Protein AF-A0A1A7XGL4-F1 (afdb_monomer)

pLDDT: mean 87.54, std 9.04, range [62.22, 96.94]

Organism: NCBI:txid60296

Structure (mmCIF, N/CA/C/O backbone):
data_AF-A0A1A7XGL4-F1
#
_entry.id   AF-A0A1A7XGL4-F1
#
loop_
_atom_site.group_PDB
_atom_site.id
_atom_site.type_symbol
_atom_site.label_atom_id
_atom_site.label_alt_id
_atom_site.label_comp_id
_atom_site.label_asym_id
_atom_site.label_entity_id
_atom_site.label_seq_id
_atom_site.pdbx_PDB_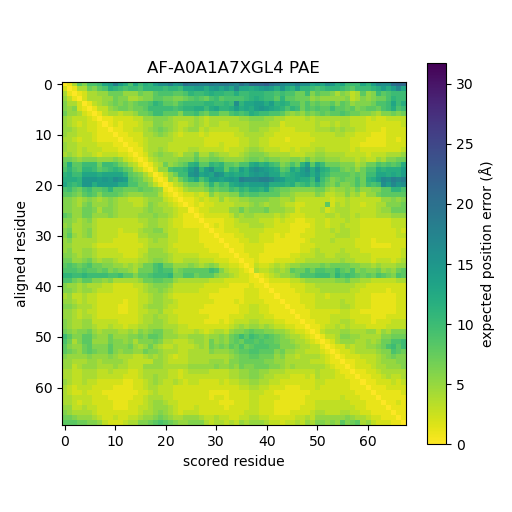ins_code
_atom_site.Cartn_x
_atom_site.Cartn_y
_atom_site.Cartn_z
_atom_site.occupancy
_atom_site.B_iso_or_equiv
_atom_site.auth_seq_id
_atom_site.auth_comp_id
_atom_site.auth_asym_id
_atom_site.auth_atom_id
_atom_site.pdbx_PDB_model_num
ATOM 1 N N . ASN A 1 1 ? 6.764 0.705 15.236 1.00 62.22 1 ASN A N 1
ATOM 2 C CA . ASN A 1 1 ? 7.294 1.461 14.079 1.00 62.22 1 ASN A CA 1
ATOM 3 C C . ASN A 1 1 ? 7.756 2.844 14.535 1.00 62.22 1 ASN A C 1
ATOM 5 O O . ASN A 1 1 ? 6.933 3.575 15.070 1.00 62.22 1 ASN A O 1
ATOM 9 N N . LYS A 1 2 ? 9.045 3.193 14.401 1.00 72.88 2 LYS A N 1
ATOM 10 C CA . LYS A 1 2 ? 9.589 4.474 14.907 1.00 72.88 2 LYS A CA 1
ATOM 11 C C . LYS A 1 2 ? 9.204 5.697 14.062 1.00 72.88 2 LYS A C 1
ATOM 13 O O . LYS A 1 2 ? 9.245 6.809 14.567 1.00 72.88 2 LYS A O 1
ATOM 18 N N . TYR A 1 3 ? 8.814 5.489 12.802 1.00 74.75 3 TYR A N 1
ATOM 19 C CA . TYR A 1 3 ? 8.582 6.570 11.837 1.00 74.75 3 TYR A CA 1
ATOM 20 C C . TYR A 1 3 ? 7.186 7.201 11.951 1.00 74.75 3 TYR A C 1
ATOM 22 O O . TYR A 1 3 ? 7.046 8.410 11.789 1.00 74.75 3 TYR A O 1
ATOM 30 N N . PHE A 1 4 ? 6.166 6.400 12.277 1.00 78.75 4 PHE A N 1
ATOM 31 C CA . PHE A 1 4 ? 4.755 6.820 12.248 1.00 78.75 4 PHE A CA 1
ATOM 32 C C . PHE A 1 4 ? 3.997 6.573 13.563 1.00 78.75 4 PHE A C 1
ATOM 34 O O . PHE A 1 4 ? 2.772 6.473 13.571 1.00 78.75 4 PHE A O 1
ATOM 41 N N . ARG A 1 5 ? 4.703 6.445 14.695 1.00 78.62 5 ARG A N 1
ATOM 42 C CA . ARG A 1 5 ? 4.085 6.151 16.001 1.00 78.62 5 ARG A CA 1
ATOM 43 C C . ARG A 1 5 ? 3.044 7.222 16.366 1.00 78.62 5 ARG A C 1
ATOM 45 O O . ARG A 1 5 ? 3.415 8.370 16.581 1.00 78.62 5 ARG A O 1
ATOM 52 N N . GLY A 1 6 ? 1.765 6.837 16.417 1.00 79.81 6 GLY A N 1
ATOM 53 C CA . GLY A 1 6 ? 0.642 7.735 16.731 1.00 79.81 6 GLY A CA 1
ATOM 54 C C . GLY A 1 6 ? 0.313 8.771 15.648 1.00 79.81 6 GLY A C 1
ATOM 55 O O . GLY A 1 6 ? -0.370 9.744 15.939 1.00 79.81 6 GLY A O 1
ATOM 56 N N . ARG A 1 7 ? 0.832 8.607 14.421 1.00 84.75 7 ARG A N 1
ATOM 57 C CA . ARG A 1 7 ? 0.680 9.580 13.321 1.00 84.75 7 ARG A CA 1
ATOM 58 C C . ARG A 1 7 ? -0.053 9.037 12.093 1.00 84.75 7 ARG A C 1
ATOM 60 O O . ARG A 1 7 ? -0.192 9.780 11.130 1.00 84.75 7 ARG A O 1
ATOM 67 N N . VAL A 1 8 ? -0.469 7.772 12.119 1.00 89.62 8 VAL A N 1
ATOM 68 C CA . VAL A 1 8 ? -1.302 7.166 11.070 1.00 89.62 8 VAL A CA 1
ATOM 69 C C . VAL A 1 8 ? -2.757 7.462 11.410 1.00 89.62 8 VAL A C 1
ATOM 71 O O . VAL A 1 8 ? -3.181 7.180 12.532 1.00 89.62 8 VAL A O 1
ATOM 74 N N . ARG A 1 9 ? -3.487 8.068 10.476 1.00 91.75 9 ARG A N 1
ATOM 75 C CA . ARG A 1 9 ? -4.914 8.375 10.638 1.00 91.75 9 ARG A CA 1
ATOM 76 C C . ARG A 1 9 ? -5.767 7.117 10.467 1.00 91.75 9 ARG A C 1
ATOM 78 O O . ARG A 1 9 ? -5.307 6.116 9.931 1.00 91.75 9 ARG A O 1
ATOM 85 N N . GLU A 1 10 ? -7.026 7.172 10.892 1.00 92.38 10 GLU A N 1
ATOM 86 C CA . GLU A 1 10 ? -7.963 6.042 10.754 1.00 92.38 10 GLU A CA 1
ATOM 87 C C . GLU A 1 10 ? -8.215 5.662 9.287 1.00 92.38 10 GLU A C 1
ATOM 89 O O . GLU A 1 10 ? -8.312 4.481 8.951 1.00 92.38 10 GLU A O 1
ATOM 94 N N . ASN A 1 11 ? -8.233 6.662 8.401 1.00 94.31 11 ASN A N 1
ATOM 95 C CA . ASN A 1 11 ? -8.362 6.487 6.957 1.00 94.31 11 ASN A CA 1
ATOM 96 C C . ASN A 1 11 ? -7.048 6.126 6.248 1.00 94.31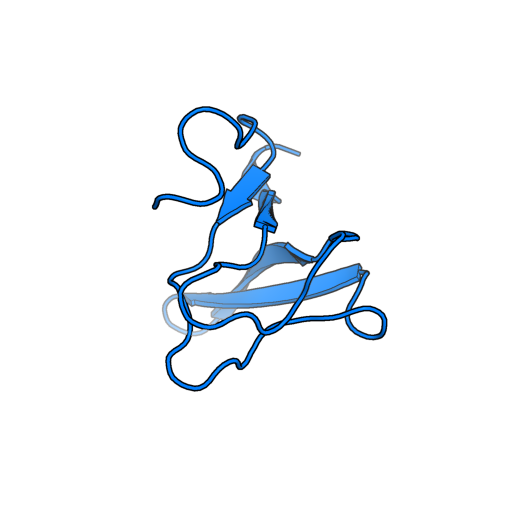 11 ASN A C 1
ATOM 98 O O . ASN A 1 11 ? -6.984 6.104 5.019 1.00 94.31 11 ASN A O 1
ATOM 102 N N . GLU A 1 12 ? -5.995 5.844 7.008 1.00 94.56 12 GLU A N 1
ATOM 103 C CA . GLU A 1 12 ? -4.686 5.452 6.511 1.00 94.56 12 GLU A CA 1
ATOM 104 C C . GLU A 1 12 ? -4.305 4.069 7.057 1.00 94.56 12 GLU A C 1
ATOM 106 O O . GLU A 1 12 ? -4.822 3.562 8.059 1.00 94.56 12 GLU A O 1
ATOM 111 N N . MET A 1 13 ? -3.362 3.427 6.381 1.00 92.88 13 MET A N 1
ATOM 112 C CA . MET A 1 13 ? -2.772 2.168 6.812 1.00 92.88 13 MET A CA 1
ATOM 113 C C . MET A 1 13 ? -1.299 2.112 6.434 1.00 92.88 13 MET A C 1
ATOM 115 O O . ME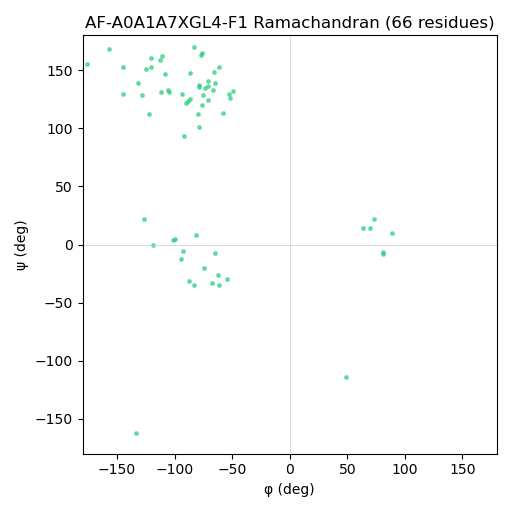T A 1 13 ? -0.863 2.739 5.472 1.00 92.88 13 MET A O 1
ATOM 119 N N . CYS A 1 14 ? -0.519 1.354 7.198 1.00 88.75 14 CYS A N 1
ATOM 120 C CA . CYS A 1 14 ? 0.883 1.105 6.894 1.00 88.75 14 CYS A CA 1
ATOM 121 C C . CYS A 1 14 ? 1.085 -0.332 6.416 1.00 88.75 14 CYS A C 1
ATOM 123 O O . CYS A 1 14 ? 0.419 -1.254 6.885 1.00 88.75 14 CYS A O 1
ATOM 125 N N . THR A 1 15 ? 2.038 -0.529 5.508 1.00 85.81 15 THR A N 1
ATOM 126 C CA . THR A 1 15 ? 2.545 -1.871 5.199 1.00 85.81 15 THR A CA 1
ATOM 127 C C . THR A 1 15 ? 3.613 -2.275 6.204 1.00 85.81 15 THR A C 1
ATOM 129 O O . THR A 1 15 ? 4.123 -1.455 6.976 1.00 85.81 15 THR A O 1
ATOM 132 N N . ASN A 1 16 ? 4.014 -3.545 6.170 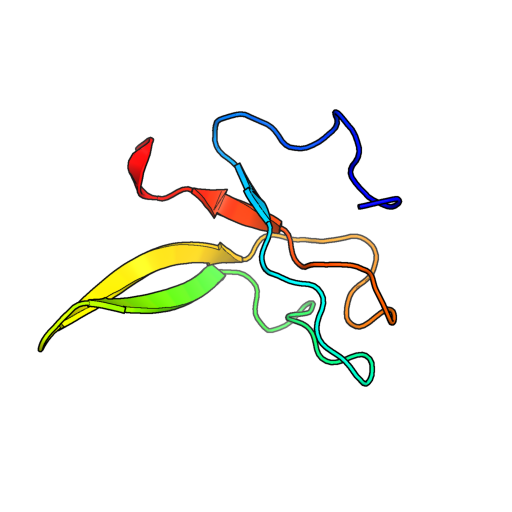1.00 79.88 16 ASN A N 1
ATOM 133 C CA . ASN A 1 16 ? 5.244 -3.928 6.841 1.00 79.88 16 ASN A CA 1
ATOM 134 C C . ASN A 1 16 ? 6.439 -3.176 6.224 1.00 79.88 16 ASN A C 1
ATOM 136 O O . ASN A 1 16 ? 6.402 -2.760 5.060 1.00 79.88 16 ASN A O 1
ATOM 140 N N . SER A 1 17 ? 7.488 -2.970 7.016 1.00 70.56 17 SER A N 1
ATOM 141 C CA . SER A 1 17 ? 8.711 -2.345 6.522 1.00 70.56 17 SER A CA 1
ATOM 142 C C . SER A 1 17 ? 9.430 -3.322 5.596 1.00 70.56 17 SER A C 1
ATOM 144 O O . SER A 1 17 ? 9.756 -4.435 6.005 1.00 70.56 17 SER A O 1
ATOM 146 N N . PHE A 1 18 ? 9.709 -2.911 4.363 1.00 68.62 18 PHE A N 1
ATOM 147 C CA . PHE A 1 18 ? 10.461 -3.746 3.434 1.00 68.62 18 PHE A CA 1
ATOM 148 C C . PHE A 1 18 ? 11.941 -3.786 3.839 1.00 68.62 18 PHE A C 1
ATOM 150 O O . PHE A 1 18 ? 12.558 -2.758 4.149 1.00 68.62 18 PHE A O 1
ATOM 157 N N . HIS A 1 19 ? 12.526 -4.982 3.836 1.00 64.50 19 HIS A N 1
ATOM 158 C CA . HIS A 1 19 ? 13.972 -5.139 3.940 1.00 64.50 19 HIS A CA 1
ATOM 159 C C . HIS A 1 19 ? 14.633 -4.668 2.634 1.00 64.50 19 HIS A C 1
ATOM 161 O O . HIS A 1 19 ? 14.106 -4.896 1.550 1.00 64.50 19 HIS A O 1
ATOM 167 N N . GLY A 1 20 ? 15.776 -3.983 2.735 1.00 66.50 20 GLY A N 1
ATOM 168 C CA . GLY A 1 20 ? 16.554 -3.555 1.562 1.00 66.50 20 GLY A CA 1
ATOM 169 C C . GLY A 1 20 ? 16.196 -2.187 0.970 1.00 66.50 20 GLY A C 1
ATOM 170 O O . GLY A 1 20 ? 16.694 -1.859 -0.097 1.00 66.50 20 GLY A O 1
ATOM 171 N N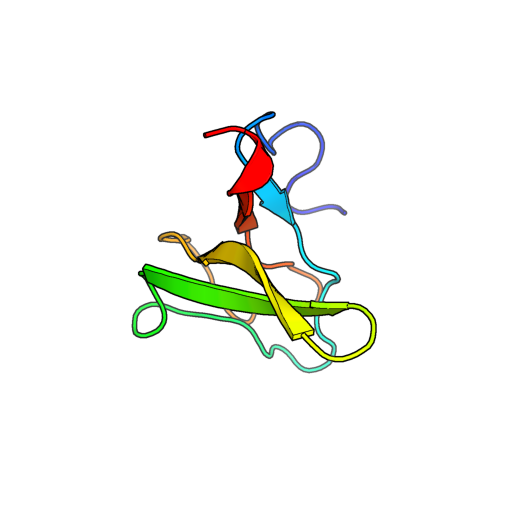 . GLY A 1 21 ? 15.372 -1.374 1.642 1.00 67.38 21 GLY A N 1
ATOM 172 C CA . GLY A 1 21 ? 15.056 -0.019 1.162 1.00 67.38 21 GLY A CA 1
ATOM 173 C C . GLY A 1 21 ? 14.119 0.013 -0.050 1.00 67.38 21 GLY A C 1
ATOM 174 O O . GLY A 1 21 ? 14.071 0.990 -0.789 1.00 67.38 21 GLY A O 1
ATOM 175 N N . VAL A 1 22 ? 13.357 -1.059 -0.258 1.00 76.25 22 VAL A N 1
ATOM 176 C CA . VAL A 1 22 ? 12.315 -1.108 -1.284 1.00 76.25 22 VAL A CA 1
ATOM 177 C C . VAL A 1 22 ? 11.075 -0.380 -0.767 1.00 76.25 22 VAL A C 1
ATOM 179 O O . VAL A 1 22 ? 10.675 -0.538 0.384 1.00 76.25 22 VAL A O 1
ATOM 182 N N . GLY A 1 23 ? 10.449 0.445 -1.592 1.00 81.88 23 GLY A N 1
ATOM 183 C CA . GLY A 1 23 ? 9.203 1.098 -1.222 1.00 81.88 23 GLY A CA 1
ATOM 184 C C . GLY A 1 23 ? 8.629 1.912 -2.364 1.00 81.88 23 GLY A C 1
ATOM 185 O O . GLY A 1 23 ? 9.372 2.350 -3.237 1.00 81.88 23 GLY A O 1
ATOM 186 N N . ALA A 1 24 ? 7.313 2.107 -2.331 1.00 86.88 24 ALA A N 1
ATOM 187 C CA . ALA A 1 24 ? 6.626 2.930 -3.307 1.00 86.88 24 ALA A CA 1
ATOM 188 C C . ALA A 1 24 ? 7.087 4.391 -3.190 1.00 86.88 24 ALA A C 1
ATOM 190 O O . ALA A 1 24 ? 7.295 4.904 -2.085 1.00 86.88 24 ALA A O 1
ATOM 191 N N . CYS A 1 25 ? 7.279 5.048 -4.327 1.00 88.31 25 CYS A N 1
ATOM 192 C CA . CYS A 1 25 ? 7.831 6.392 -4.406 1.00 88.31 25 CYS A CA 1
ATOM 193 C C . CYS A 1 25 ? 7.019 7.291 -5.351 1.00 88.31 25 CYS A C 1
ATOM 195 O O . CYS A 1 25 ? 5.865 7.012 -5.661 1.00 88.31 25 CYS A O 1
ATOM 197 N N . GLU A 1 26 ? 7.612 8.402 -5.791 1.00 88.75 26 GLU A N 1
ATOM 198 C CA . GLU A 1 26 ? 6.937 9.501 -6.492 1.00 88.75 26 GLU A CA 1
ATOM 199 C C . GLU A 1 26 ? 6.146 9.103 -7.736 1.00 88.75 26 GLU A C 1
ATOM 201 O O . GLU A 1 26 ? 5.142 9.730 -8.062 1.00 88.75 26 GLU A O 1
ATOM 206 N N . ARG A 1 27 ? 6.579 8.049 -8.423 1.00 90.56 27 ARG A N 1
ATOM 207 C CA . ARG A 1 27 ? 5.935 7.569 -9.649 1.00 90.56 27 ARG A CA 1
ATOM 208 C C . ARG A 1 27 ? 4.893 6.484 -9.413 1.00 90.56 27 ARG A C 1
ATOM 210 O O . ARG A 1 27 ? 4.214 6.106 -10.358 1.00 90.56 27 ARG A O 1
ATOM 217 N N . ASP A 1 28 ? 4.756 6.022 -8.175 1.00 92.12 28 ASP A N 1
ATOM 218 C CA . ASP A 1 28 ? 3.795 4.987 -7.815 1.00 92.12 28 ASP A CA 1
ATOM 219 C C . ASP A 1 28 ? 2.481 5.580 -7.302 1.00 92.12 28 ASP A C 1
ATOM 221 O O . ASP A 1 28 ? 1.511 4.845 -7.183 1.00 92.12 28 ASP A O 1
ATOM 225 N N . TYR A 1 29 ? 2.422 6.885 -6.994 1.00 92.94 29 TYR A N 1
ATOM 226 C CA . TYR A 1 29 ? 1.243 7.569 -6.437 1.00 92.94 29 TYR A CA 1
ATOM 227 C C . TYR A 1 29 ? -0.045 7.277 -7.212 1.00 92.94 29 TYR A C 1
ATOM 229 O O . TYR A 1 29 ? -0.084 7.355 -8.436 1.00 92.94 29 TYR A O 1
ATOM 237 N N . GLY A 1 30 ? -1.112 6.944 -6.481 1.00 94.69 30 GLY A N 1
ATOM 238 C CA 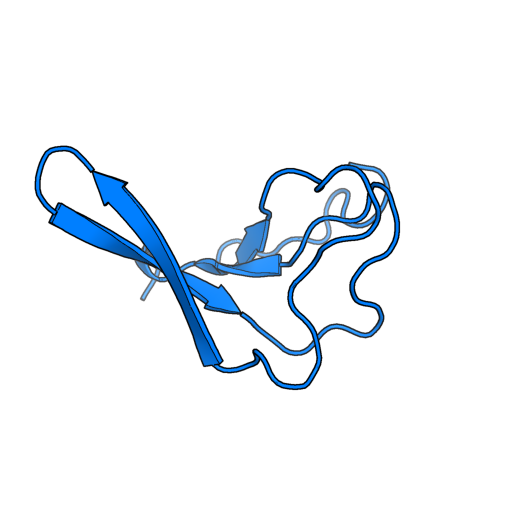. GLY A 1 30 ? -2.367 6.461 -7.069 1.00 94.69 30 GLY A CA 1
ATOM 239 C C . GLY A 1 30 ? -2.359 4.970 -7.430 1.00 94.69 30 GLY A C 1
ATOM 240 O O . GLY A 1 30 ? -3.407 4.413 -7.747 1.00 94.69 30 GLY A O 1
ATOM 241 N N . GLY A 1 31 ? -1.207 4.308 -7.342 1.00 94.94 31 GLY A N 1
ATOM 242 C CA . GLY A 1 31 ? -1.056 2.877 -7.553 1.00 94.94 31 GLY A CA 1
ATOM 243 C C . GLY A 1 31 ? -1.767 2.029 -6.487 1.00 94.94 31 GLY A C 1
ATOM 244 O O . GLY A 1 31 ? -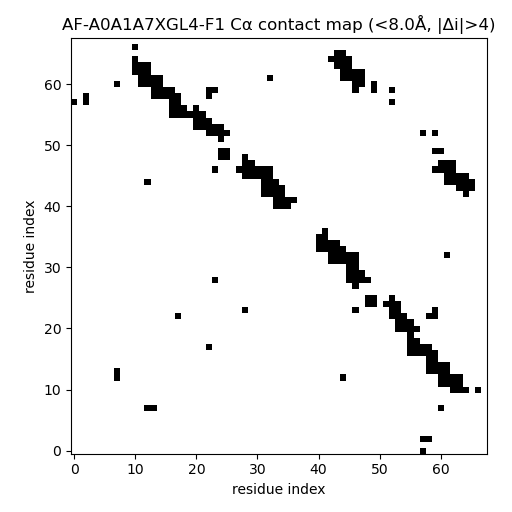1.877 2.441 -5.322 1.00 94.94 31 GLY A O 1
ATOM 245 N N . PRO A 1 32 ? -2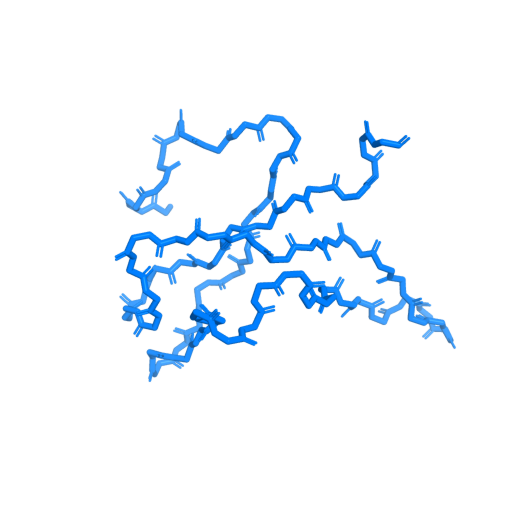.249 0.833 -6.870 1.00 95.62 32 PRO A N 1
ATOM 246 C CA . PRO A 1 32 ? -3.012 -0.033 -5.986 1.00 95.62 32 PRO A CA 1
ATOM 247 C C . PRO A 1 32 ? -2.110 -0.804 -5.014 1.00 95.62 32 PRO A C 1
ATOM 249 O O . PRO A 1 32 ? -1.106 -1.400 -5.403 1.00 95.62 32 PRO A O 1
ATOM 252 N N . LEU A 1 33 ? -2.529 -0.876 -3.753 1.00 94.31 33 LEU A N 1
ATOM 253 C CA . LEU A 1 33 ? -2.129 -1.928 -2.826 1.00 94.31 33 LEU A CA 1
ATOM 254 C C . LEU A 1 33 ? -3.158 -3.051 -2.922 1.00 94.31 33 LEU A C 1
ATOM 256 O O . LEU A 1 33 ? -4.203 -3.008 -2.271 1.00 94.31 33 LEU A O 1
ATOM 260 N N . ALA A 1 34 ? -2.866 -4.029 -3.774 1.00 94.62 34 ALA A N 1
ATOM 261 C CA . ALA A 1 34 ? -3.708 -5.199 -3.953 1.00 94.62 34 ALA A CA 1
ATOM 262 C C . ALA A 1 34 ? -3.229 -6.341 -3.047 1.00 94.62 34 ALA A C 1
ATOM 264 O O . ALA A 1 34 ? -2.051 -6.702 -3.064 1.00 94.62 34 ALA A O 1
ATOM 265 N N . CYS A 1 35 ? -4.149 -6.927 -2.287 1.00 93.19 35 CYS A N 1
ATOM 266 C CA . CYS A 1 35 ? -3.907 -8.120 -1.485 1.00 93.19 35 CYS A CA 1
ATOM 267 C C . CYS A 1 35 ? -4.698 -9.286 -2.073 1.00 93.19 35 CYS A C 1
ATOM 269 O O . CYS A 1 35 ? -5.889 -9.159 -2.356 1.00 93.19 35 CYS A O 1
ATOM 271 N N . GLN A 1 36 ? -4.039 -10.427 -2.265 1.00 95.44 36 GLN A N 1
ATOM 272 C CA . GLN A 1 36 ? -4.721 -11.632 -2.715 1.00 95.44 36 GLN A CA 1
ATOM 273 C C . GLN A 1 36 ? -5.497 -12.234 -1.541 1.00 95.44 36 GLN A C 1
ATOM 275 O O . GLN A 1 36 ? -4.910 -12.576 -0.514 1.00 95.44 36 GLN A O 1
ATOM 280 N N . ASN A 1 37 ? -6.814 -12.343 -1.695 1.00 93.69 37 ASN A N 1
ATOM 281 C CA . ASN A 1 37 ? -7.699 -12.967 -0.726 1.00 93.69 37 ASN A CA 1
ATOM 282 C C . ASN A 1 37 ? -8.443 -14.117 -1.409 1.00 93.69 37 ASN A C 1
ATOM 284 O O . ASN A 1 37 ? -9.251 -13.889 -2.312 1.00 93.69 37 ASN A O 1
ATOM 288 N N . ALA A 1 38 ? -8.130 -15.348 -0.994 1.00 92.19 38 ALA A N 1
ATOM 289 C CA . ALA A 1 38 ? -8.509 -16.567 -1.704 1.00 92.19 38 ALA A CA 1
ATOM 290 C C . ALA A 1 38 ? -8.157 -16.468 -3.204 1.00 92.19 38 ALA A C 1
ATOM 292 O O . ALA A 1 38 ? -6.980 -16.353 -3.553 1.00 92.19 38 ALA A O 1
ATOM 293 N N . ASP A 1 39 ? -9.167 -16.447 -4.073 1.00 95.00 39 ASP A N 1
ATOM 294 C CA . ASP A 1 39 ? -9.004 -16.485 -5.529 1.00 95.00 39 ASP A CA 1
ATOM 295 C C . ASP A 1 39 ? -9.107 -15.102 -6.200 1.00 95.00 39 ASP A C 1
ATOM 297 O O . ASP A 1 39 ? -9.049 -15.000 -7.425 1.00 95.00 39 ASP A O 1
ATOM 301 N N . CYS A 1 40 ? -9.237 -14.023 -5.420 1.00 96.94 40 CYS A N 1
ATOM 302 C CA . CYS A 1 40 ? -9.430 -12.667 -5.935 1.00 96.94 40 CYS A CA 1
ATOM 303 C C . CYS A 1 40 ? -8.380 -11.686 -5.405 1.00 96.94 40 CYS A C 1
ATOM 305 O O . CYS A 1 40 ? -7.889 -11.798 -4.281 1.00 96.94 40 CYS A O 1
ATOM 307 N N . TRP A 1 41 ? -8.076 -10.664 -6.205 1.00 96.75 41 TRP A N 1
ATOM 308 C CA . TRP A 1 41 ? -7.304 -9.507 -5.759 1.00 96.75 41 TRP A CA 1
ATOM 309 C C . TRP A 1 41 ? -8.243 -8.454 -5.184 1.00 96.75 41 TRP A C 1
ATOM 311 O O . TRP A 1 41 ? -9.155 -7.990 -5.866 1.00 96.75 41 TRP A O 1
ATOM 321 N N . VAL A 1 42 ? -8.004 -8.069 -3.935 1.00 96.38 42 VAL A N 1
ATOM 322 C CA . VAL A 1 42 ? -8.761 -7.031 -3.236 1.00 96.38 42 VAL A CA 1
ATOM 323 C C . VAL A 1 42 ? -7.914 -5.770 -3.169 1.00 96.38 42 VAL A C 1
ATOM 325 O O . VAL A 1 42 ? -6.743 -5.817 -2.793 1.00 96.38 42 VAL A O 1
ATOM 328 N N . LEU A 1 43 ? -8.501 -4.635 -3.545 1.00 96.69 43 LEU A N 1
ATOM 329 C CA . LEU A 1 43 ? -7.869 -3.331 -3.397 1.00 96.69 43 LEU A CA 1
ATOM 330 C C . LEU A 1 43 ? -7.997 -2.868 -1.941 1.00 96.69 43 LEU A C 1
ATOM 332 O O . LEU A 1 43 ? -9.041 -2.369 -1.533 1.00 96.69 43 LEU A O 1
ATOM 336 N N . GLU A 1 44 ? -6.928 -3.020 -1.167 1.00 96.19 44 GLU A N 1
ATOM 337 C CA . GLU A 1 44 ? -6.903 -2.653 0.255 1.00 96.19 44 GLU A CA 1
ATOM 338 C C . GLU A 1 44 ? -6.508 -1.188 0.464 1.00 96.19 44 GLU A C 1
ATOM 340 O O . GLU A 1 44 ? -6.950 -0.529 1.410 1.00 96.19 44 GLU A O 1
ATOM 345 N N . GLY A 1 45 ? -5.673 -0.653 -0.429 1.00 96.44 45 GLY A N 1
ATOM 346 C CA . GLY A 1 45 ? -5.176 0.705 -0.289 1.00 96.44 45 GLY A CA 1
ATOM 347 C C . GLY A 1 45 ? -4.702 1.358 -1.575 1.00 96.44 45 GLY A C 1
ATOM 348 O O . GLY A 1 45 ? -4.513 0.708 -2.600 1.00 96.44 45 GLY A O 1
ATOM 349 N N . VAL A 1 46 ? -4.479 2.666 -1.496 1.00 96.50 46 VAL A N 1
ATOM 350 C CA . VAL A 1 46 ? -3.919 3.476 -2.585 1.00 96.50 46 VAL A CA 1
ATOM 351 C C . VAL A 1 46 ? -2.739 4.274 -2.050 1.00 96.50 46 VAL A C 1
ATOM 353 O O . VAL A 1 46 ? -2.841 4.916 -1.001 1.00 96.50 46 VAL A O 1
ATOM 356 N N . ILE A 1 47 ? -1.597 4.202 -2.734 1.00 94.69 47 ILE A N 1
ATOM 357 C CA . ILE A 1 47 ? -0.374 4.874 -2.280 1.00 94.69 47 ILE A CA 1
ATOM 358 C C . ILE A 1 47 ? -0.489 6.387 -2.441 1.00 94.69 47 ILE A C 1
ATOM 360 O O . ILE A 1 47 ? -0.938 6.899 -3.470 1.00 94.69 47 ILE A O 1
ATOM 364 N N . ILE A 1 48 ? -0.041 7.099 -1.410 1.00 92.31 48 ILE A N 1
ATOM 365 C CA . ILE A 1 48 ? -0.064 8.559 -1.340 1.00 92.31 48 ILE A CA 1
ATOM 366 C C . ILE A 1 48 ? 1.330 9.170 -1.396 1.00 92.31 48 ILE A C 1
ATOM 368 O O . ILE A 1 48 ? 2.318 8.498 -1.090 1.00 92.31 48 ILE A O 1
ATOM 372 N N . PRO A 1 49 ? 1.414 10.475 -1.708 1.00 91.19 49 PRO A N 1
ATOM 373 C CA . PRO A 1 49 ? 2.640 11.233 -1.575 1.00 91.19 49 PRO A CA 1
ATOM 374 C C . PRO A 1 49 ? 3.285 11.138 -0.192 1.00 91.19 49 PRO A C 1
ATOM 376 O O . PRO A 1 49 ? 2.656 11.396 0.834 1.00 91.19 49 PRO A O 1
ATOM 379 N N . MET A 1 50 ? 4.578 10.816 -0.167 1.00 84.62 50 MET A N 1
ATOM 380 C CA . MET A 1 50 ? 5.372 10.693 1.056 1.00 84.62 50 MET A CA 1
ATOM 381 C C . MET A 1 50 ? 6.683 11.460 0.913 1.00 84.62 50 MET A C 1
ATOM 383 O O . MET A 1 50 ? 7.351 11.377 -0.109 1.00 84.62 50 MET A O 1
ATOM 387 N N . ARG A 1 51 ? 7.101 12.162 1.976 1.00 80.44 51 ARG A N 1
ATOM 388 C CA . ARG A 1 51 ? 8.333 12.981 1.969 1.00 80.44 51 ARG A CA 1
ATOM 389 C C . ARG A 1 51 ? 9.623 12.184 1.748 1.00 80.44 51 ARG A C 1
ATOM 391 O O . ARG A 1 51 ? 10.631 12.762 1.365 1.00 80.44 51 ARG A O 1
ATOM 398 N N . ARG A 1 52 ? 9.627 10.899 2.106 1.00 81.00 52 ARG A N 1
ATOM 399 C CA . ARG A 1 52 ? 10.752 9.973 1.923 1.00 81.00 52 ARG A CA 1
ATOM 400 C C . ARG A 1 52 ? 10.195 8.593 1.604 1.00 81.00 52 ARG A C 1
ATOM 402 O O . ARG A 1 52 ? 9.350 8.111 2.360 1.00 81.00 52 ARG A O 1
ATOM 409 N N . CYS A 1 53 ? 10.698 7.985 0.537 1.00 83.75 53 CYS A N 1
ATOM 410 C CA . CYS A 1 53 ? 10.404 6.621 0.107 1.00 83.75 53 CYS A CA 1
ATOM 411 C C . CYS A 1 53 ? 11.662 5.745 0.251 1.00 83.75 53 CYS A C 1
ATOM 413 O O . CYS A 1 53 ? 12.774 6.269 0.336 1.00 83.75 53 CYS A O 1
ATOM 415 N N . GLY A 1 54 ? 11.499 4.422 0.323 1.00 78.81 54 GLY A N 1
ATOM 416 C CA . GLY A 1 54 ? 12.620 3.470 0.266 1.00 78.81 54 GLY A CA 1
ATOM 417 C C . GLY A 1 54 ? 13.636 3.543 1.417 1.00 78.81 54 GLY A C 1
ATOM 418 O O . GLY A 1 54 ? 14.727 2.985 1.329 1.00 78.81 54 GLY A O 1
ATOM 419 N N . HIS A 1 55 ? 13.324 4.221 2.526 1.00 84.00 55 HIS A N 1
ATOM 420 C CA . HIS A 1 55 ? 14.229 4.239 3.672 1.00 84.00 55 HIS A CA 1
ATOM 421 C C . HIS A 1 55 ? 14.157 2.895 4.416 1.00 84.00 55 HIS A C 1
ATOM 423 O O . HIS A 1 55 ? 13.064 2.493 4.826 1.00 84.00 55 HIS A O 1
ATOM 429 N N . PRO A 1 56 ? 15.290 2.219 4.691 1.00 83.75 56 PRO A N 1
ATOM 430 C CA . PRO A 1 56 ? 15.290 0.968 5.440 1.00 83.75 56 PRO A CA 1
ATOM 431 C C . PRO A 1 56 ? 14.533 1.096 6.765 1.00 83.75 56 PRO A C 1
ATOM 433 O O . PRO A 1 56 ? 14.790 2.002 7.565 1.00 83.75 56 PRO A O 1
ATOM 436 N N . GLY A 1 57 ? 13.568 0.203 6.984 1.00 81.12 57 GLY A N 1
ATOM 437 C CA . GLY A 1 57 ? 12.739 0.187 8.189 1.00 81.12 57 GLY A CA 1
ATOM 438 C C . GLY A 1 57 ? 11.573 1.184 8.204 1.00 81.12 57 GLY A C 1
ATOM 439 O O . GLY A 1 57 ? 10.756 1.105 9.126 1.00 81.12 57 GLY A O 1
ATOM 440 N N . GLN A 1 58 ? 11.454 2.081 7.221 1.00 85.56 58 GLN A N 1
ATOM 441 C CA . GLN A 1 58 ? 10.306 2.976 7.070 1.00 85.56 58 GLN A CA 1
ATOM 442 C C . GLN A 1 58 ? 9.238 2.296 6.196 1.00 85.56 58 GLN A C 1
ATOM 444 O O . GLN A 1 58 ? 9.535 1.931 5.062 1.00 85.56 58 GLN A O 1
ATOM 449 N N . PRO A 1 59 ? 8.006 2.102 6.694 1.00 87.88 59 PRO A N 1
ATOM 450 C CA . PRO A 1 59 ? 6.924 1.537 5.896 1.00 87.88 59 PRO A CA 1
ATOM 451 C C . PRO A 1 59 ? 6.359 2.595 4.944 1.00 87.88 59 PRO A C 1
ATOM 453 O O . PRO A 1 59 ? 6.525 3.798 5.173 1.00 87.88 59 PRO A O 1
ATOM 456 N N . ASN A 1 60 ? 5.617 2.147 3.937 1.00 89.75 60 ASN A N 1
ATOM 457 C CA . ASN A 1 60 ? 4.791 3.038 3.131 1.00 89.75 60 ASN A CA 1
ATOM 458 C C . ASN A 1 60 ? 3.420 3.207 3.791 1.00 89.75 60 ASN A C 1
ATOM 460 O O . ASN A 1 60 ? 2.921 2.290 4.451 1.00 89.75 60 ASN A O 1
ATOM 464 N N . ILE A 1 61 ? 2.840 4.394 3.629 1.00 91.88 61 ILE A 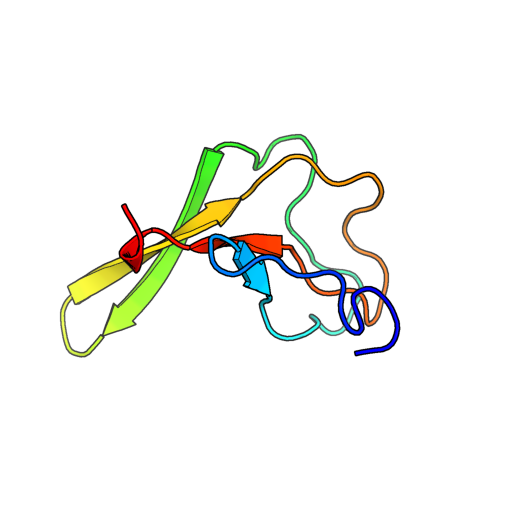N 1
ATOM 465 C CA . ILE A 1 61 ? 1.493 4.719 4.088 1.00 91.88 61 ILE A CA 1
ATOM 466 C C . ILE A 1 61 ? 0.579 4.765 2.873 1.00 91.88 61 ILE A C 1
ATOM 468 O O . ILE A 1 61 ? 0.909 5.386 1.868 1.00 91.88 61 ILE A O 1
ATOM 472 N N . PHE A 1 62 ? -0.566 4.115 2.992 1.00 94.50 62 PHE A N 1
ATOM 473 C CA . PHE A 1 62 ? -1.607 4.060 1.981 1.00 94.50 62 PHE A CA 1
ATOM 474 C C . PHE A 1 62 ? -2.889 4.631 2.572 1.00 94.50 62 PHE A C 1
ATOM 476 O O . PHE A 1 62 ? -3.115 4.543 3.781 1.00 94.50 62 PHE A O 1
ATOM 483 N N . ILE A 1 63 ? -3.746 5.178 1.719 1.00 96.19 63 ILE A N 1
ATOM 484 C CA . ILE A 1 63 ? -5.147 5.404 2.073 1.00 96.19 63 ILE A CA 1
ATOM 485 C C . ILE A 1 63 ? -5.782 4.028 2.242 1.00 96.19 63 ILE A C 1
ATOM 487 O O . ILE A 1 63 ? -5.577 3.162 1.394 1.00 96.19 63 ILE A O 1
ATOM 491 N N . ARG A 1 64 ? -6.533 3.824 3.320 1.00 96.31 64 ARG A N 1
ATOM 492 C CA . ARG A 1 64 ? -7.301 2.601 3.550 1.00 96.31 64 ARG A CA 1
ATOM 493 C C . ARG A 1 64 ? -8.588 2.684 2.737 1.00 96.31 64 ARG A C 1
ATOM 495 O O . ARG A 1 64 ? -9.441 3.508 3.044 1.00 96.31 64 ARG A O 1
ATOM 502 N N . VAL A 1 65 ? -8.739 1.842 1.718 1.00 96.56 65 VAL A N 1
ATOM 503 C CA . VAL A 1 65 ? -9.918 1.896 0.834 1.00 96.56 65 VAL A CA 1
ATOM 504 C C . VAL A 1 65 ? -11.189 1.496 1.578 1.00 96.56 65 VAL A C 1
ATOM 506 O O . VAL A 1 65 ? -12.225 2.099 1.357 1.00 96.56 65 VAL A O 1
ATOM 509 N N . SER A 1 66 ? -11.100 0.575 2.540 1.00 95.38 66 SER A N 1
ATOM 510 C CA . SER A 1 66 ? -12.259 0.050 3.276 1.00 95.38 66 SER A CA 1
ATOM 511 C C . SER A 1 66 ? -13.019 1.059 4.154 1.00 95.38 66 SER A C 1
ATOM 513 O O . SER A 1 66 ? -14.008 0.677 4.772 1.00 95.38 66 SER A O 1
ATOM 515 N N . VAL A 1 67 ? -12.522 2.290 4.320 1.00 95.38 67 VAL A N 1
ATOM 516 C CA . VAL A 1 67 ? -13.207 3.351 5.093 1.00 95.38 67 VAL A CA 1
ATOM 517 C C . VAL A 1 67 ? -13.921 4.373 4.206 1.00 95.38 67 VAL A C 1
ATOM 519 O O . VAL A 1 67 ? -14.448 5.359 4.722 1.00 95.38 67 VAL A O 1
ATOM 522 N N . TYR A 1 68 ? -13.904 4.150 2.894 1.00 91.25 68 TYR A N 1
ATOM 523 C CA . TYR A 1 68 ? -14.623 4.916 1.883 1.00 91.25 68 TYR A CA 1
ATOM 524 C C . TYR A 1 68 ? -15.676 4.021 1.233 1.00 91.25 68 TYR A C 1
ATOM 526 O O . TYR A 1 68 ? -16.756 4.562 0.914 1.00 91.25 68 TYR A O 1
#

Secondary structure (DSSP, 8-state):
--SSTTT--TTEEEPPPPTTS----TTTTT-EEEEEETTEEEEEEEE---S--S-TTPPPEEEEGGG-

Sequence (68 aa):
NKYFRGRVRENEMCTNSFHGGVGACERDYGGPLACQNADCWVLEGVIIPMRRCGHPGQPNIFIRVSVY

InterPro domains:
  IPR001254 Serine proteases, trypsin domain [PF00089] (4-68)
  IPR009003 Peptidase S1, PA clan [SSF50494] (2-68)

Mean predicted aligned error: 4.62 Å

Solvent-accessible surface area (backbone atoms only — not comparable to full-atom values): 4217 Å² total; per-residue (Å²): 110,93,86,53,70,95,67,69,52,92,58,34,44,71,53,78,52,35,81,89,30,53,56,74,43,91,89,39,53,74,38,76,41,66,44,79,54,90,95,43,79,41,74,49,24,33,34,52,92,65,99,73,53,32,46,68,70,46,50,53,57,21,39,32,45,89,79,112

Radius of gyration: 12.05 Å; Cα contacts (8 Å, |Δi|>4): 124; chains: 1; bounding box: 31×30×26 Å

Nearest PDB structures (foldseek):
  4qt8-assembly1_C  TM=9.262E-01  e=3.189E-06  Homo sapiens
  4qt8-assembly2_D  TM=9.259E-01  e=3.189E-06  Homo sapiens
  2asu-assembly1_B  TM=9.453E-01  e=1.589E-05  Homo sapiens
  8epk-assembly2_D  TM=8.527E-01  e=4.534E-03  Homo sapiens
  1fax-assembly1_A  TM=8.832E-01  e=9.192E-03  Homo sapiens

Foldseek 3Di:
DVPQVVNADPQKDWDFFDAPLDWDADVCAQPFPWDDDPPDTDGQWGFHHDPDGSDGRDTGMTGGPVVD